Protein AF-A0A354GLF1-F1 (afdb_monomer)

Solvent-accessible surface area (backbone atoms only — not comparable to full-atom values): 8556 Å² total; per-residue (Å²): 130,78,51,57,44,80,42,56,65,91,71,49,58,68,72,18,36,34,44,32,30,50,77,57,84,59,30,48,46,31,42,33,44,56,72,49,73,41,32,30,39,36,32,33,88,91,35,94,86,40,73,33,74,30,43,63,68,58,38,53,55,49,51,55,52,51,51,52,24,33,51,41,30,53,75,68,43,70,56,49,74,44,75,42,75,37,97,82,65,89,31,24,30,43,37,39,37,31,66,87,44,45,27,39,38,18,50,64,51,90,98,52,81,83,44,74,39,71,25,82,40,67,67,59,40,50,52,53,43,63,68,47,43,53,72,64,36,47,55,92,92,47,74,38,44,30,25,66,38,67,80,70,65,81,132

Structure (mmCIF, N/CA/C/O backbone):
data_AF-A0A354GLF1-F1
#
_entry.id   AF-A0A354GLF1-F1
#
loop_
_atom_site.group_PDB
_atom_site.id
_atom_site.type_symbol
_atom_site.label_atom_id
_atom_site.label_alt_id
_atom_site.label_comp_id
_atom_site.label_asym_id
_atom_site.label_entity_id
_atom_site.label_seq_id
_atom_site.pdbx_PDB_ins_code
_atom_site.Cartn_x
_atom_site.Cartn_y
_atom_site.Cartn_z
_atom_site.occupancy
_atom_site.B_iso_or_equiv
_atom_site.auth_seq_id
_atom_site.auth_comp_id
_atom_site.auth_asym_id
_atom_site.auth_atom_id
_atom_site.pdbx_PDB_model_num
ATOM 1 N N . MET A 1 1 ? -14.669 0.703 16.058 1.00 64.75 1 MET A N 1
ATOM 2 C CA . MET A 1 1 ? -14.875 1.697 14.976 1.00 64.75 1 MET A CA 1
ATOM 3 C C . MET A 1 1 ? -13.785 1.453 13.951 1.00 64.75 1 MET A C 1
ATOM 5 O O . MET A 1 1 ? -12.684 1.157 14.388 1.00 64.75 1 MET A O 1
ATOM 9 N N . SER A 1 2 ? -14.066 1.528 12.644 1.00 85.06 2 SER A N 1
ATOM 10 C CA . SER A 1 2 ? -13.001 1.337 11.645 1.00 85.06 2 SER A CA 1
ATOM 11 C C . SER A 1 2 ? -11.956 2.448 11.775 1.00 85.06 2 SER A C 1
ATOM 13 O O . SER A 1 2 ? -12.305 3.629 11.879 1.00 85.06 2 SER A O 1
ATOM 15 N N . VAL A 1 3 ? -10.682 2.056 11.766 1.00 93.56 3 VAL A N 1
ATOM 16 C CA . VAL A 1 3 ? -9.533 2.973 11.725 1.00 93.56 3 VAL A CA 1
ATOM 17 C C . VAL A 1 3 ? -9.440 3.723 10.392 1.00 93.56 3 VAL A C 1
ATOM 19 O O . VAL A 1 3 ? -8.801 4.773 10.325 1.00 93.56 3 VAL A O 1
ATOM 22 N N . PHE A 1 4 ? -10.116 3.226 9.347 1.00 96.12 4 PHE A N 1
ATOM 23 C CA . PHE A 1 4 ? -10.181 3.862 8.039 1.00 96.12 4 PHE A CA 1
ATOM 24 C C . PHE A 1 4 ? -11.533 4.539 7.818 1.00 96.12 4 PHE A C 1
ATOM 26 O O . PHE A 1 4 ? -12.587 3.907 7.741 1.00 96.12 4 PHE A O 1
ATOM 33 N N . ARG A 1 5 ? -11.507 5.860 7.645 1.00 95.94 5 ARG A N 1
ATOM 34 C CA . ARG A 1 5 ? -12.680 6.629 7.227 1.00 95.94 5 ARG A CA 1
ATOM 35 C C . ARG A 1 5 ? -12.768 6.631 5.715 1.00 95.94 5 ARG A C 1
ATOM 37 O O . ARG A 1 5 ? -11.946 7.264 5.057 1.00 95.94 5 ARG A O 1
ATOM 44 N N . ARG A 1 6 ? -13.783 5.970 5.164 1.00 95.38 6 ARG A N 1
ATOM 45 C CA . ARG A 1 6 ? -14.049 6.045 3.724 1.00 95.38 6 ARG A CA 1
ATOM 46 C C . ARG A 1 6 ? -14.496 7.452 3.338 1.00 95.38 6 ARG A C 1
ATOM 48 O O . ARG A 1 6 ? 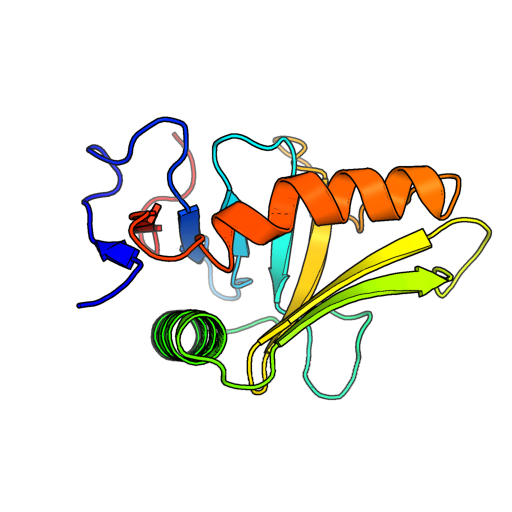-15.387 8.011 3.974 1.00 95.38 6 ARG A O 1
ATOM 55 N N . VAL A 1 7 ? -13.874 7.996 2.301 1.00 95.25 7 VAL A N 1
ATOM 56 C CA . VAL A 1 7 ? -14.184 9.304 1.715 1.00 95.25 7 VAL A CA 1
ATOM 57 C C . VAL A 1 7 ? -14.179 9.205 0.191 1.00 95.25 7 VAL A C 1
ATOM 59 O O . VAL A 1 7 ? -13.530 8.328 -0.386 1.00 95.25 7 VAL A O 1
ATOM 62 N N . GLU A 1 8 ? -14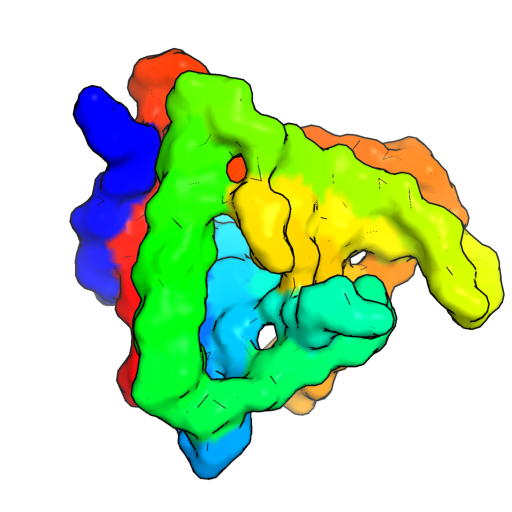.884 10.115 -0.476 1.00 91.44 8 GLU A N 1
ATOM 63 C CA . GLU A 1 8 ? -14.818 10.231 -1.931 1.00 91.44 8 GLU A CA 1
ATOM 64 C C . GLU A 1 8 ? -13.441 10.738 -2.375 1.00 91.44 8 GLU A C 1
ATOM 66 O O . GLU A 1 8 ? -12.817 11.571 -1.716 1.00 91.44 8 GLU A O 1
ATOM 71 N N . GLY A 1 9 ? -12.955 10.295 -3.539 1.00 86.38 9 GLY A N 1
ATOM 72 C CA . GLY A 1 9 ? -11.595 10.632 -3.991 1.00 86.38 9 GLY A CA 1
ATOM 73 C C . GLY A 1 9 ? -11.324 12.138 -4.142 1.00 86.38 9 GLY A C 1
ATOM 74 O O . GLY A 1 9 ? -10.181 12.574 -3.980 1.00 86.38 9 GLY A O 1
ATOM 75 N N . ARG A 1 10 ? -12.370 12.930 -4.418 1.00 88.12 10 ARG A N 1
ATOM 76 C CA . ARG A 1 10 ? -12.324 14.403 -4.508 1.00 88.12 10 ARG A CA 1
ATOM 77 C C . ARG A 1 10 ? -12.317 15.105 -3.141 1.00 88.12 10 ARG A C 1
ATOM 79 O O . ARG A 1 10 ? -11.941 16.265 -3.069 1.00 88.12 10 ARG A O 1
ATOM 86 N N . GLU A 1 11 ? -12.756 14.407 -2.098 1.00 92.56 11 GLU A N 1
ATOM 87 C CA . GLU A 1 11 ? -12.852 14.891 -0.712 1.00 92.56 11 GLU A CA 1
ATOM 88 C C . GLU A 1 11 ? -11.684 14.390 0.145 1.00 92.56 11 GLU A C 1
ATOM 90 O O . GLU A 1 11 ? -11.446 14.911 1.229 1.00 92.56 11 GLU A O 1
ATOM 95 N N . ALA A 1 12 ? -10.939 13.397 -0.350 1.00 94.00 12 ALA A N 1
ATOM 96 C CA . ALA A 1 12 ? -9.739 12.883 0.286 1.00 94.00 12 ALA A CA 1
ATOM 97 C C . ALA A 1 12 ? -8.700 13.994 0.505 1.00 94.00 12 ALA A C 1
ATOM 99 O O . ALA A 1 12 ? -8.278 14.670 -0.439 1.00 94.00 12 ALA A O 1
ATOM 100 N N . GLY A 1 13 ? -8.253 14.136 1.748 1.00 95.06 13 GLY A N 1
ATOM 101 C CA . GLY A 1 13 ? -7.232 15.079 2.163 1.00 95.06 13 GLY A CA 1
ATOM 102 C C . GLY A 1 13 ? -5.823 14.704 1.685 1.00 95.06 13 GLY A C 1
ATOM 103 O O . GLY A 1 13 ? -5.606 13.672 1.035 1.00 95.06 13 GLY A O 1
ATOM 104 N N . PRO A 1 14 ? -4.821 15.539 2.007 1.00 95.19 14 PRO A N 1
ATOM 105 C CA . PRO A 1 14 ? -3.436 15.346 1.570 1.00 95.19 14 PRO A CA 1
ATOM 106 C C . PRO A 1 14 ? -2.745 14.138 2.223 1.00 95.19 14 PRO A C 1
ATOM 108 O O . PRO A 1 14 ? -1.765 13.639 1.681 1.00 95.19 14 PRO A O 1
ATOM 111 N N . ALA A 1 15 ? -3.262 13.641 3.349 1.00 95.62 15 ALA A N 1
ATOM 112 C CA . ALA A 1 15 ? -2.743 12.461 4.042 1.00 95.62 15 ALA A CA 1
ATOM 113 C C . ALA A 1 15 ? -3.502 11.166 3.700 1.00 95.62 15 ALA A C 1
ATOM 115 O O . ALA A 1 15 ? -3.178 10.115 4.242 1.00 95.62 15 ALA A O 1
ATOM 116 N N . ALA A 1 16 ? -4.523 11.215 2.836 1.00 97.19 16 ALA A N 1
ATOM 117 C CA . ALA A 1 16 ? -5.376 10.059 2.573 1.00 97.19 16 ALA A CA 1
ATOM 118 C C . ALA A 1 16 ? -4.628 8.888 1.910 1.00 97.19 16 ALA A C 1
ATOM 120 O O . ALA A 1 16 ? -3.714 9.080 1.100 1.00 97.19 16 ALA A O 1
ATOM 121 N N . LEU A 1 17 ? -5.091 7.673 2.200 1.00 97.81 17 LEU A N 1
ATOM 122 C CA . LEU A 1 17 ? -4.657 6.433 1.576 1.00 97.81 17 LEU A CA 1
ATOM 123 C C . LEU A 1 17 ? -5.597 6.096 0.413 1.00 97.81 17 LEU A C 1
ATOM 125 O O . LEU A 1 17 ? -6.786 5.841 0.591 1.00 97.81 17 LEU A O 1
ATOM 129 N N . GLY A 1 18 ? -5.072 6.119 -0.806 1.00 96.94 18 GLY A N 1
ATOM 130 C CA . GLY A 1 18 ? -5.808 5.704 -1.994 1.00 96.94 18 GLY A CA 1
ATOM 131 C C . GLY A 1 18 ? -5.660 4.215 -2.256 1.00 96.94 18 GLY A C 1
ATOM 132 O O . GLY A 1 18 ? -4.545 3.712 -2.242 1.00 96.94 18 GLY A O 1
ATOM 133 N N . VAL A 1 19 ? -6.757 3.536 -2.576 1.00 96.75 19 VAL A N 1
ATOM 134 C CA . VAL A 1 19 ? -6.757 2.183 -3.143 1.00 96.75 19 VAL A CA 1
ATOM 135 C C . VAL A 1 19 ? -7.118 2.306 -4.617 1.00 96.75 19 VAL A C 1
ATOM 137 O O . VAL A 1 19 ? -8.245 2.664 -4.970 1.00 96.75 19 VAL A O 1
ATOM 140 N N . LEU A 1 20 ? -6.133 2.112 -5.488 1.00 94.31 20 LEU A N 1
ATOM 141 C CA . LEU A 1 20 ? -6.223 2.467 -6.899 1.00 94.31 20 LEU A CA 1
ATOM 142 C C . LEU A 1 20 ? -6.139 1.220 -7.773 1.00 94.31 20 LEU A C 1
ATOM 144 O O . LEU A 1 20 ? -5.272 0.372 -7.576 1.00 94.31 20 LEU A O 1
ATOM 148 N N . ALA A 1 21 ? -6.995 1.172 -8.787 1.00 91.00 21 ALA A N 1
ATOM 149 C CA . ALA A 1 21 ? -6.897 0.224 -9.888 1.00 91.00 21 ALA A CA 1
ATOM 150 C C . ALA A 1 21 ? -6.966 1.029 -11.195 1.00 91.00 21 ALA A C 1
ATOM 152 O O . ALA A 1 21 ? -8.058 1.471 -11.576 1.00 91.00 21 ALA A O 1
ATOM 153 N N . PRO A 1 22 ? -5.820 1.307 -11.849 1.00 85.88 22 PRO A N 1
ATOM 154 C CA . PRO A 1 22 ? -5.791 2.002 -13.129 1.00 85.88 22 PRO A CA 1
ATOM 155 C C . PRO A 1 22 ? -6.716 1.342 -14.164 1.00 85.88 22 PRO A C 1
ATOM 157 O O . PRO A 1 22 ? -6.819 0.112 -14.189 1.00 85.88 22 PRO A O 1
ATOM 160 N N . PRO A 1 23 ? -7.384 2.119 -15.033 1.00 82.56 23 PRO A N 1
ATOM 161 C CA . PRO A 1 23 ? -8.210 1.559 -16.090 1.00 82.56 23 PRO A CA 1
ATOM 162 C C . PRO A 1 23 ? -7.333 0.837 -17.120 1.00 82.56 23 PRO A C 1
ATOM 164 O O . PRO A 1 23 ? -6.263 1.311 -17.491 1.00 82.56 23 PRO A O 1
ATOM 167 N N . GLY A 1 24 ? -7.809 -0.302 -17.610 1.00 82.31 24 GLY A N 1
ATOM 168 C CA . GLY A 1 24 ? -7.103 -1.113 -18.596 1.00 82.31 24 GLY A CA 1
ATOM 169 C C . GLY A 1 24 ? -7.678 -2.524 -18.663 1.00 82.31 24 GLY A C 1
ATOM 170 O O . GLY A 1 24 ? -8.487 -2.911 -17.822 1.00 82.31 24 GLY A O 1
ATOM 171 N N . ARG A 1 25 ? -7.264 -3.302 -19.672 1.00 81.88 25 ARG A N 1
ATOM 172 C CA . ARG A 1 25 ? -7.618 -4.732 -19.772 1.00 81.88 25 ARG A CA 1
ATOM 173 C C . ARG A 1 25 ? -6.937 -5.561 -18.677 1.00 81.88 25 ARG A C 1
ATOM 175 O O . ARG A 1 25 ? -7.494 -6.553 -18.222 1.00 81.88 25 ARG A O 1
ATOM 182 N N . ARG A 1 26 ? -5.726 -5.154 -18.299 1.00 89.38 26 ARG A N 1
ATOM 183 C CA . ARG A 1 26 ? -4.943 -5.666 -17.175 1.00 89.38 26 ARG A CA 1
ATOM 184 C C . ARG A 1 26 ? -4.499 -4.474 -16.344 1.00 89.38 26 ARG A C 1
ATOM 186 O O . ARG A 1 26 ? -4.224 -3.412 -16.905 1.00 89.38 26 ARG A O 1
ATOM 193 N N . THR A 1 27 ? -4.467 -4.642 -15.033 1.00 91.44 27 THR A N 1
ATOM 194 C CA . THR A 1 27 ? -4.112 -3.580 -14.098 1.00 91.44 27 THR A CA 1
ATOM 195 C C . THR A 1 27 ? -3.398 -4.134 -12.872 1.00 91.44 27 THR A C 1
ATOM 197 O O . THR A 1 27 ? -3.425 -5.337 -12.615 1.00 91.44 27 THR A O 1
ATOM 200 N N . TYR A 1 28 ? -2.770 -3.239 -12.117 1.00 93.31 28 TYR A N 1
ATOM 201 C CA . TYR A 1 28 ? -2.177 -3.531 -10.818 1.00 93.31 28 TYR A CA 1
ATOM 202 C C . TYR A 1 28 ? -3.017 -2.877 -9.729 1.00 93.31 28 TYR A C 1
ATOM 204 O O . TYR A 1 28 ? -3.516 -1.764 -9.908 1.00 93.31 28 TYR A O 1
ATOM 212 N N . LEU A 1 29 ? -3.135 -3.537 -8.580 1.00 95.62 29 LEU A N 1
ATOM 213 C CA . LEU A 1 29 ? -3.693 -2.897 -7.396 1.00 95.62 29 LEU A CA 1
ATOM 214 C C . LEU A 1 29 ? -2.593 -2.111 -6.685 1.00 95.62 29 LEU A C 1
ATOM 216 O O . LEU A 1 29 ? -1.524 -2.652 -6.387 1.00 95.62 29 LEU A O 1
ATOM 220 N N . ILE A 1 30 ? -2.872 -0.837 -6.427 1.00 96.44 30 ILE A N 1
ATOM 221 C CA . ILE A 1 30 ? -1.914 0.117 -5.880 1.00 96.44 30 ILE A CA 1
ATOM 222 C C . ILE A 1 30 ? -2.488 0.723 -4.601 1.00 96.44 30 ILE A C 1
ATOM 224 O O . ILE A 1 30 ? -3.606 1.242 -4.617 1.00 96.44 30 ILE A O 1
ATOM 228 N N . LEU A 1 31 ? -1.715 0.734 -3.514 1.00 97.44 31 LEU A N 1
ATOM 229 C CA . LEU A 1 31 ? -1.980 1.624 -2.385 1.00 97.44 31 LEU A CA 1
ATOM 230 C C . LEU A 1 31 ? -1.143 2.891 -2.531 1.00 97.44 31 LEU A C 1
ATOM 232 O O . LEU A 1 31 ? 0.075 2.833 -2.681 1.00 97.44 31 LEU A O 1
ATOM 236 N N . ARG A 1 32 ? -1.799 4.045 -2.469 1.00 96.81 32 ARG A N 1
ATOM 237 C CA . ARG A 1 32 ? -1.174 5.360 -2.593 1.00 96.81 32 ARG A CA 1
ATOM 238 C C . ARG A 1 32 ? -1.339 6.155 -1.306 1.00 96.81 32 ARG A C 1
ATOM 240 O O . ARG A 1 32 ? -2.377 6.798 -1.130 1.00 96.81 32 ARG A O 1
ATOM 247 N N . PRO A 1 33 ? -0.322 6.194 -0.441 1.00 97.19 33 PRO A N 1
ATOM 248 C CA . PRO A 1 33 ? -0.204 7.250 0.551 1.00 97.19 33 PRO A CA 1
ATOM 249 C C . PRO A 1 33 ? -0.028 8.599 -0.166 1.00 97.19 33 PRO A C 1
ATOM 251 O O . PRO A 1 33 ? 0.945 8.805 -0.897 1.00 97.19 33 PRO A O 1
ATOM 254 N N . ARG A 1 34 ? -0.972 9.537 -0.017 1.00 96.06 34 ARG A N 1
ATOM 255 C CA . ARG A 1 34 ? -0.864 10.849 -0.689 1.00 96.06 34 ARG A CA 1
ATOM 256 C C . ARG A 1 34 ? 0.264 11.720 -0.130 1.00 96.06 34 ARG A C 1
ATOM 258 O O . ARG A 1 34 ? 0.862 12.476 -0.892 1.00 96.06 34 ARG A O 1
ATOM 265 N N . SER A 1 35 ? 0.580 11.563 1.152 1.00 96.25 35 SER A N 1
ATOM 266 C CA . SER A 1 35 ? 1.629 12.310 1.852 1.00 96.25 35 SER A CA 1
ATOM 267 C C . SER A 1 35 ? 3.050 11.860 1.511 1.00 96.25 35 SER A C 1
ATOM 269 O O . SER A 1 35 ? 3.992 12.581 1.822 1.00 96.25 35 SER A O 1
ATOM 271 N N . LEU A 1 36 ? 3.222 10.699 0.867 1.00 96.56 36 LEU A N 1
ATOM 272 C CA . LEU A 1 36 ? 4.534 10.131 0.554 1.00 96.56 36 LEU A CA 1
ATOM 273 C C . LEU A 1 36 ? 4.791 10.117 -0.960 1.00 96.56 36 LEU A C 1
ATOM 275 O O . LEU A 1 36 ? 3.843 10.043 -1.751 1.00 96.56 36 LEU A O 1
ATOM 279 N N . PRO A 1 37 ? 6.064 10.154 -1.396 1.00 95.56 37 PRO A N 1
ATOM 280 C CA . PRO A 1 37 ? 6.451 10.057 -2.806 1.00 95.56 37 PRO A CA 1
ATOM 281 C C . PRO A 1 37 ? 6.462 8.608 -3.327 1.00 95.56 37 PRO A C 1
ATOM 283 O O . PRO A 1 37 ? 7.020 8.333 -4.392 1.00 95.56 37 PRO A O 1
ATOM 286 N N . TRP A 1 38 ? 5.864 7.681 -2.585 1.00 96.94 38 TRP A N 1
ATOM 287 C CA . TRP A 1 38 ? 5.850 6.259 -2.889 1.00 96.94 38 TRP A CA 1
ATOM 288 C C . TRP A 1 38 ? 4.427 5.759 -3.091 1.00 96.94 38 TRP A C 1
ATOM 290 O O . TRP A 1 38 ? 3.467 6.323 -2.567 1.00 96.94 38 TRP A O 1
ATOM 300 N N . ASP A 1 39 ? 4.324 4.673 -3.839 1.00 97.31 39 ASP A N 1
ATOM 301 C CA . ASP A 1 39 ? 3.135 3.841 -3.916 1.00 97.31 39 ASP A CA 1
ATOM 302 C C . ASP A 1 39 ? 3.527 2.405 -3.518 1.00 97.31 39 ASP A C 1
ATOM 304 O O . ASP A 1 39 ? 4.693 2.022 -3.594 1.00 97.31 39 ASP A O 1
ATOM 308 N N . LEU A 1 40 ? 2.559 1.596 -3.101 1.00 98.00 40 LEU A N 1
ATOM 309 C CA . LEU A 1 40 ? 2.735 0.167 -2.856 1.00 98.00 40 LEU A CA 1
ATOM 310 C C . LEU A 1 40 ? 2.006 -0.609 -3.941 1.00 98.00 40 LEU A C 1
ATOM 312 O O . LEU A 1 40 ? 0.816 -0.382 -4.156 1.00 98.00 40 LEU A O 1
ATOM 316 N N . VAL A 1 41 ? 2.695 -1.537 -4.593 1.00 97.25 41 VAL A N 1
ATOM 317 C CA . VAL A 1 41 ? 2.120 -2.350 -5.670 1.00 97.25 41 VAL A CA 1
ATOM 318 C C . VAL A 1 41 ? 1.972 -3.787 -5.196 1.00 97.25 41 VAL A C 1
ATOM 320 O O . VAL A 1 41 ? 2.898 -4.354 -4.613 1.00 97.25 41 VAL A O 1
ATOM 323 N N . LEU A 1 42 ? 0.797 -4.374 -5.427 1.00 97.44 42 LEU A N 1
ATOM 324 C CA . LEU A 1 42 ? 0.509 -5.744 -5.014 1.00 97.44 42 LEU A CA 1
ATOM 325 C C . LEU A 1 42 ? 1.381 -6.759 -5.771 1.00 97.44 42 LEU A C 1
ATOM 327 O O . LEU A 1 42 ? 1.475 -6.727 -7.000 1.00 97.44 42 LEU A O 1
ATOM 331 N N . LEU A 1 43 ? 1.969 -7.695 -5.030 1.00 96.56 43 LEU A N 1
ATOM 332 C CA . LEU A 1 43 ? 2.791 -8.785 -5.551 1.00 96.56 43 LEU A CA 1
ATOM 333 C C . LEU A 1 43 ? 1.977 -10.065 -5.759 1.00 96.56 43 LEU A C 1
ATOM 335 O O . LEU A 1 43 ? 0.897 -10.257 -5.191 1.00 96.56 43 LEU A O 1
ATOM 339 N N . ARG A 1 44 ? 2.513 -10.982 -6.567 1.00 94.50 44 ARG A N 1
ATOM 340 C CA . ARG A 1 44 ? 1.972 -12.337 -6.689 1.00 94.50 44 ARG A CA 1
ATOM 341 C C . ARG A 1 44 ? 2.234 -13.110 -5.387 1.00 94.50 44 ARG A C 1
ATOM 343 O O . ARG A 1 44 ? 3.361 -13.096 -4.905 1.00 94.50 44 ARG A O 1
ATOM 350 N N . PRO A 1 45 ? 1.262 -13.872 -4.850 1.00 87.56 45 PRO A N 1
ATOM 351 C CA . PRO A 1 45 ? 1.470 -14.640 -3.615 1.00 87.56 45 PRO A CA 1
ATOM 352 C C . PRO A 1 45 ? 2.660 -15.611 -3.661 1.00 87.56 45 PRO A C 1
ATOM 354 O O . PRO A 1 45 ? 3.317 -15.828 -2.651 1.00 87.56 45 PRO A O 1
ATOM 357 N N . ALA A 1 46 ? 2.944 -16.180 -4.836 1.00 86.06 46 ALA A N 1
ATOM 358 C CA . ALA A 1 46 ? 4.035 -17.133 -5.039 1.00 86.06 46 ALA A CA 1
ATOM 359 C C . ALA A 1 46 ? 5.393 -16.479 -5.365 1.00 86.06 46 ALA A C 1
ATOM 361 O O . ALA A 1 46 ? 6.390 -17.189 -5.446 1.00 86.06 46 ALA A O 1
ATOM 362 N N . ASP A 1 47 ? 5.440 -15.161 -5.596 1.00 86.25 47 ASP A N 1
ATOM 363 C CA . ASP A 1 47 ? 6.661 -14.464 -6.006 1.00 86.25 47 ASP A CA 1
ATOM 364 C C . ASP A 1 47 ? 6.689 -13.035 -5.454 1.00 86.25 47 ASP A C 1
ATOM 366 O O . ASP A 1 47 ? 5.987 -12.139 -5.931 1.00 86.25 47 ASP A O 1
ATOM 370 N N . ALA A 1 48 ? 7.555 -12.822 -4.462 1.00 82.44 48 ALA A N 1
ATOM 371 C CA . ALA A 1 48 ? 7.710 -11.544 -3.780 1.00 82.44 48 ALA A CA 1
ATOM 372 C C . ALA A 1 48 ? 8.358 -10.444 -4.647 1.00 82.44 48 ALA A C 1
ATOM 374 O O . ALA A 1 48 ? 8.520 -9.324 -4.178 1.00 82.44 48 ALA A O 1
ATOM 375 N N . SER A 1 49 ? 8.729 -10.723 -5.896 1.00 84.50 49 SER A N 1
ATOM 376 C CA . SER A 1 49 ? 9.365 -9.758 -6.803 1.00 84.50 49 SER A CA 1
ATOM 377 C C . SER A 1 49 ? 8.531 -9.412 -8.039 1.00 84.50 49 SER A C 1
ATOM 379 O O . SER A 1 49 ? 8.905 -8.518 -8.798 1.00 84.50 49 SER A O 1
ATOM 381 N N . VAL A 1 50 ? 7.394 -10.085 -8.244 1.00 91.19 50 VAL A N 1
ATOM 382 C CA . VAL A 1 50 ? 6.562 -9.923 -9.443 1.00 91.19 50 VAL A CA 1
ATOM 383 C C . VAL A 1 50 ? 5.226 -9.287 -9.086 1.00 91.19 50 VAL A C 1
ATOM 385 O O . VAL A 1 50 ? 4.474 -9.811 -8.264 1.00 91.19 50 VAL A O 1
ATOM 388 N N . PHE A 1 51 ? 4.897 -8.178 -9.751 1.00 94.81 51 PHE A N 1
ATOM 389 C CA . PHE A 1 51 ? 3.601 -7.521 -9.593 1.00 94.81 51 PHE A CA 1
ATOM 390 C C . PHE A 1 51 ? 2.459 -8.411 -10.081 1.00 94.81 51 PHE A C 1
ATOM 392 O O . PHE A 1 51 ? 2.552 -9.093 -11.105 1.00 94.81 51 PHE A O 1
ATOM 399 N N . ARG A 1 52 ? 1.356 -8.409 -9.333 1.00 95.44 52 ARG A N 1
ATOM 400 C CA . ARG A 1 52 ? 0.158 -9.164 -9.688 1.00 95.44 52 ARG A CA 1
ATOM 401 C C . ARG A 1 52 ? -0.680 -8.364 -10.679 1.00 95.44 52 ARG A C 1
ATOM 403 O O . ARG A 1 52 ? -1.366 -7.422 -10.291 1.00 95.44 52 ARG A O 1
ATOM 410 N N . GLU A 1 53 ? -0.645 -8.770 -11.943 1.00 94.88 53 GLU A N 1
ATOM 411 C CA . GLU A 1 53 ? -1.615 -8.317 -12.939 1.00 94.88 53 GLU A CA 1
ATOM 412 C C . GLU A 1 53 ? -2.978 -8.959 -12.693 1.00 94.88 53 GLU A C 1
ATOM 414 O O . GLU A 1 53 ? -3.077 -10.166 -12.467 1.00 94.88 53 GLU A O 1
ATOM 419 N N . MET A 1 54 ? -4.026 -8.152 -12.786 1.00 94.62 54 MET A 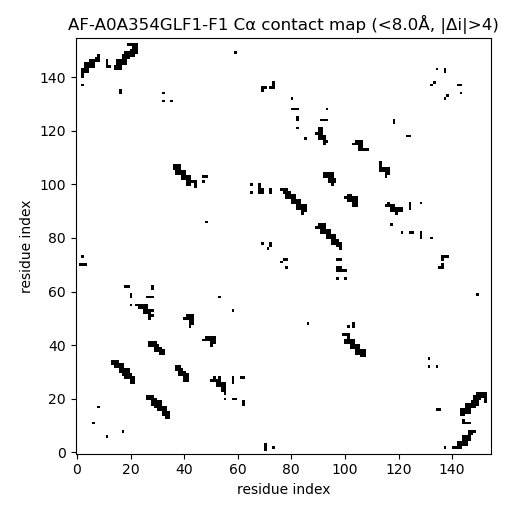N 1
ATOM 420 C CA . MET A 1 54 ? -5.411 -8.559 -12.571 1.00 94.62 54 MET A CA 1
ATOM 421 C C . MET A 1 54 ? -6.297 -7.974 -13.662 1.00 94.62 54 MET A C 1
ATOM 423 O O . MET A 1 54 ? -5.941 -6.972 -14.293 1.00 94.62 54 MET A O 1
ATOM 427 N N . ASP A 1 55 ? -7.450 -8.590 -13.899 1.00 92.81 55 ASP A N 1
ATOM 428 C CA . ASP A 1 55 ? -8.525 -7.878 -14.587 1.00 92.81 55 ASP A CA 1
ATOM 429 C C . ASP A 1 55 ? -9.227 -6.893 -13.636 1.00 92.81 55 ASP A C 1
ATOM 431 O O . ASP A 1 55 ? -8.863 -6.728 -12.469 1.00 92.81 55 ASP A O 1
ATOM 435 N N . ARG A 1 56 ? -10.210 -6.165 -14.166 1.00 87.25 56 ARG A N 1
ATOM 436 C CA . ARG A 1 56 ? -10.896 -5.109 -13.425 1.00 87.25 56 ARG A CA 1
ATOM 437 C C . ARG A 1 56 ? -11.727 -5.638 -12.256 1.00 87.25 56 ARG A C 1
ATOM 439 O O . ARG A 1 56 ? -11.724 -5.006 -11.201 1.00 87.25 56 ARG A O 1
ATOM 446 N N . ASP A 1 57 ? -12.448 -6.735 -12.449 1.00 89.00 57 ASP A N 1
ATOM 447 C CA . ASP A 1 57 ? -13.357 -7.265 -11.432 1.00 89.00 57 ASP A CA 1
ATOM 448 C C . ASP A 1 57 ? -12.545 -7.926 -10.314 1.00 89.00 57 ASP A C 1
ATOM 450 O O . ASP A 1 57 ? -12.799 -7.684 -9.131 1.00 89.00 57 ASP A O 1
ATOM 454 N N . GLU A 1 58 ? -11.478 -8.643 -10.685 1.00 93.44 58 GLU A N 1
ATOM 455 C CA . GLU A 1 58 ? -10.486 -9.176 -9.754 1.00 93.44 58 GLU A CA 1
ATOM 456 C C . GLU A 1 58 ? -9.826 -8.054 -8.940 1.00 93.44 58 GLU A C 1
ATOM 458 O O . GLU A 1 58 ? -9.712 -8.167 -7.717 1.00 93.44 58 GLU A O 1
ATOM 463 N N . ALA A 1 59 ? -9.437 -6.943 -9.576 1.00 93.06 59 ALA A N 1
ATOM 464 C CA . ALA A 1 59 ? -8.829 -5.813 -8.879 1.00 93.06 59 ALA A CA 1
ATOM 465 C C . ALA A 1 59 ? -9.790 -5.152 -7.877 1.00 93.06 59 ALA A C 1
ATOM 467 O O . ALA A 1 59 ? -9.353 -4.769 -6.793 1.00 93.06 59 ALA A O 1
ATOM 468 N N . ILE A 1 60 ? -11.084 -5.032 -8.201 1.00 90.19 60 ILE A N 1
ATOM 469 C CA . ILE A 1 60 ? -12.096 -4.473 -7.288 1.00 90.19 60 ILE A CA 1
ATOM 470 C C . ILE A 1 60 ? -12.298 -5.389 -6.076 1.00 90.19 60 ILE A C 1
ATOM 472 O O . ILE A 1 60 ? -12.222 -4.911 -4.945 1.00 90.19 60 ILE A O 1
ATOM 476 N N . ALA A 1 61 ? -12.494 -6.692 -6.291 1.00 93.12 61 ALA A N 1
ATOM 477 C CA . ALA A 1 61 ? -12.656 -7.648 -5.195 1.00 93.12 61 ALA A CA 1
ATOM 478 C C . ALA A 1 61 ? -11.409 -7.685 -4.291 1.00 93.12 61 ALA A C 1
ATOM 480 O O . ALA A 1 61 ? -11.508 -7.568 -3.067 1.00 93.12 61 ALA A O 1
ATOM 481 N N . THR A 1 62 ? -10.223 -7.735 -4.904 1.00 95.81 62 THR A N 1
ATOM 482 C CA . THR A 1 62 ? -8.937 -7.734 -4.193 1.00 95.81 62 THR A CA 1
ATOM 483 C C . THR A 1 62 ? -8.721 -6.435 -3.410 1.00 95.81 62 THR A C 1
ATOM 485 O O . THR A 1 62 ? -8.179 -6.465 -2.308 1.00 95.81 62 THR A O 1
ATOM 488 N N . ALA A 1 63 ? -9.167 -5.288 -3.934 1.00 95.31 63 ALA A N 1
ATOM 489 C CA . ALA A 1 63 ? -9.085 -4.002 -3.245 1.00 95.31 63 ALA A CA 1
ATOM 490 C C . ALA A 1 63 ? -9.863 -4.004 -1.923 1.00 95.31 63 ALA A C 1
ATOM 492 O O . ALA A 1 63 ? -9.365 -3.516 -0.909 1.00 95.31 63 ALA A O 1
ATOM 493 N N . GLU A 1 64 ? -11.072 -4.564 -1.916 1.00 94.69 64 GLU A N 1
ATOM 494 C CA . GLU A 1 64 ? -11.875 -4.661 -0.698 1.00 94.69 64 GLU A CA 1
ATOM 495 C C . GLU A 1 64 ? -11.270 -5.629 0.322 1.00 94.69 64 GLU A C 1
ATOM 497 O O . GLU A 1 64 ? -11.250 -5.333 1.517 1.00 94.69 64 GLU A O 1
ATOM 502 N N . GLU A 1 65 ? -10.762 -6.776 -0.135 1.00 96.81 65 GLU A N 1
ATOM 503 C CA . GLU A 1 65 ? -10.083 -7.747 0.727 1.00 96.81 65 GLU A CA 1
ATOM 504 C C . GLU A 1 65 ? -8.809 -7.175 1.348 1.00 96.81 65 GLU A C 1
ATOM 506 O O . GLU A 1 65 ? -8.567 -7.369 2.539 1.00 96.81 65 GLU A O 1
ATOM 511 N N . LEU A 1 66 ? -8.030 -6.422 0.571 1.00 96.94 66 LEU A N 1
ATOM 512 C CA . LEU A 1 66 ? -6.832 -5.750 1.058 1.00 96.94 66 LEU A CA 1
ATOM 513 C C . LEU A 1 66 ? -7.169 -4.734 2.152 1.00 96.94 66 LEU A C 1
ATOM 515 O O . LEU A 1 66 ? -6.499 -4.705 3.181 1.00 96.94 66 LEU A O 1
ATOM 519 N N . VAL A 1 67 ? -8.228 -3.938 1.983 1.00 96.31 67 VAL A N 1
ATOM 520 C CA . VAL A 1 67 ? -8.666 -2.997 3.029 1.00 96.31 67 VAL A CA 1
ATOM 521 C C . VAL A 1 67 ? -9.096 -3.734 4.293 1.00 96.31 67 VAL A C 1
ATOM 523 O O . VAL A 1 67 ? -8.686 -3.335 5.380 1.00 96.31 67 VAL A O 1
ATOM 526 N N . ARG A 1 68 ? -9.835 -4.845 4.170 1.00 96.81 68 ARG A N 1
ATOM 527 C CA . ARG A 1 68 ? -10.187 -5.687 5.326 1.00 96.81 68 ARG A CA 1
ATOM 528 C C . ARG A 1 68 ? -8.946 -6.237 6.034 1.00 96.81 68 ARG A C 1
ATOM 530 O O . ARG A 1 68 ? -8.919 -6.295 7.259 1.00 96.81 68 ARG A O 1
ATOM 537 N N . ALA A 1 69 ? -7.910 -6.618 5.288 1.00 97.44 69 ALA A N 1
ATOM 538 C CA . ALA A 1 69 ? -6.653 -7.090 5.865 1.00 97.44 69 ALA A CA 1
ATOM 539 C C . ALA A 1 69 ? -5.886 -5.977 6.603 1.00 97.44 69 ALA A C 1
ATOM 541 O O . ALA A 1 69 ? -5.308 -6.236 7.657 1.00 97.44 69 ALA A O 1
ATOM 542 N N . LEU A 1 70 ? -5.907 -4.742 6.089 1.00 97.50 70 LEU A N 1
ATOM 543 C CA . LEU A 1 70 ? -5.334 -3.579 6.776 1.00 97.50 70 LEU A CA 1
ATOM 544 C C . LEU A 1 70 ? -6.109 -3.239 8.057 1.00 97.50 70 LEU A C 1
ATOM 546 O O . LEU A 1 70 ? -5.495 -3.014 9.095 1.00 97.50 70 LEU A O 1
ATOM 550 N N . GLU A 1 71 ? -7.446 -3.255 8.011 1.00 96.50 71 GLU A N 1
ATOM 551 C CA . GLU A 1 71 ? -8.297 -3.074 9.197 1.00 96.50 71 GLU A CA 1
ATOM 552 C C . GLU A 1 71 ? -7.986 -4.130 10.262 1.00 96.50 71 GLU A C 1
ATOM 554 O O . GLU A 1 71 ? -7.717 -3.790 11.413 1.00 96.50 71 GLU A O 1
ATOM 559 N N . ALA A 1 72 ? -7.923 -5.404 9.864 1.00 96.44 72 ALA A N 1
ATOM 560 C CA . ALA A 1 72 ? -7.574 -6.491 10.769 1.00 96.44 72 ALA A CA 1
ATOM 561 C C . ALA A 1 72 ? -6.176 -6.305 11.380 1.00 96.44 72 ALA A C 1
ATOM 563 O O . ALA A 1 72 ? -5.993 -6.548 12.571 1.00 96.44 72 ALA A O 1
ATOM 564 N N . TRP A 1 73 ? -5.187 -5.855 10.599 1.00 96.38 73 TRP A N 1
ATOM 565 C CA . TRP A 1 73 ? -3.840 -5.570 11.106 1.00 96.38 73 TRP A CA 1
ATOM 566 C C . TRP A 1 73 ? -3.833 -4.433 12.141 1.00 96.38 73 TRP A C 1
ATOM 568 O O . TRP A 1 73 ? -3.161 -4.519 13.178 1.00 96.38 73 TRP A O 1
ATOM 578 N N . SER A 1 74 ? -4.619 -3.384 11.914 1.00 94.81 74 SER A N 1
ATOM 579 C CA . SER A 1 74 ? -4.837 -2.331 12.909 1.00 94.81 74 SER A CA 1
ATOM 580 C C . SER A 1 74 ? -5.494 -2.844 14.188 1.00 94.81 74 SER A C 1
ATOM 582 O O . SER A 1 74 ? -5.089 -2.422 15.271 1.00 94.81 74 SER A O 1
ATOM 584 N N . ASP A 1 75 ? -6.395 -3.818 14.079 1.00 94.06 75 ASP A N 1
ATOM 585 C CA . ASP A 1 75 ? -7.048 -4.481 15.215 1.00 94.06 75 ASP A CA 1
ATOM 586 C C . ASP A 1 75 ? -6.186 -5.586 15.868 1.00 94.06 75 ASP A C 1
ATOM 588 O O . ASP A 1 75 ? -6.622 -6.258 16.803 1.00 94.06 75 ASP A O 1
ATOM 592 N N . GLY A 1 76 ? -4.935 -5.757 15.424 1.00 93.12 76 GLY A N 1
ATOM 593 C CA . GLY A 1 76 ? -3.950 -6.649 16.045 1.00 93.12 76 GLY A CA 1
ATOM 594 C C . GLY A 1 76 ? -3.707 -7.972 15.317 1.00 93.12 76 GLY A C 1
ATOM 595 O O . GLY A 1 76 ? -2.905 -8.775 15.793 1.00 93.12 76 GLY A O 1
ATOM 596 N N . ALA A 1 77 ? -4.336 -8.207 14.162 1.00 95.50 77 ALA A N 1
ATOM 597 C CA . ALA A 1 77 ? -3.976 -9.331 13.303 1.00 95.50 77 ALA A CA 1
ATOM 598 C C . ALA A 1 77 ? -2.530 -9.190 12.778 1.00 95.50 77 ALA A C 1
ATOM 600 O O . ALA A 1 77 ? -1.987 -8.082 12.733 1.00 95.50 77 ALA A O 1
ATOM 601 N N . PRO A 1 78 ? -1.882 -10.287 12.349 1.00 94.25 78 PRO A N 1
ATOM 602 C CA . PRO A 1 78 ? -0.530 -10.221 11.815 1.00 94.25 78 PRO A CA 1
ATOM 603 C C . PRO A 1 78 ? -0.419 -9.317 10.580 1.00 94.25 78 PRO A C 1
ATOM 605 O O . PRO A 1 78 ? -1.116 -9.489 9.578 1.00 94.25 78 PRO A O 1
ATOM 608 N N . GLY A 1 79 ? 0.538 -8.402 10.642 1.00 95.69 79 GLY A N 1
ATOM 609 C CA . GLY A 1 79 ? 0.983 -7.573 9.534 1.00 95.69 79 GLY A CA 1
ATOM 610 C C . GLY A 1 79 ? 2.281 -6.873 9.917 1.00 95.69 79 GLY A C 1
ATOM 611 O O . GLY A 1 79 ? 2.595 -6.735 11.104 1.00 95.69 79 GLY A O 1
ATOM 612 N N . ARG A 1 80 ? 3.080 -6.490 8.925 1.00 96.00 80 ARG A N 1
ATOM 613 C CA . ARG A 1 80 ? 4.377 -5.846 9.154 1.00 96.00 80 ARG A CA 1
ATOM 614 C C . ARG A 1 80 ? 4.848 -5.078 7.932 1.00 96.00 80 ARG A C 1
ATOM 616 O O . ARG A 1 80 ? 4.487 -5.403 6.803 1.00 96.00 80 ARG A O 1
ATOM 623 N N . VAL A 1 81 ? 5.712 -4.108 8.190 1.00 96.62 81 VAL A N 1
ATOM 624 C CA . VAL A 1 81 ? 6.588 -3.515 7.185 1.00 96.62 81 VAL A CA 1
ATOM 625 C C . VAL A 1 81 ? 7.974 -4.119 7.390 1.00 96.62 81 VAL A C 1
ATOM 627 O O . VAL A 1 81 ? 8.475 -4.117 8.511 1.00 96.62 81 VAL A O 1
ATOM 630 N N . GLU A 1 82 ? 8.557 -4.688 6.344 1.00 94.19 82 GLU A N 1
ATOM 631 C CA . GLU A 1 82 ? 9.804 -5.452 6.405 1.00 94.19 82 GLU A CA 1
ATOM 632 C C . GLU A 1 82 ? 10.798 -4.925 5.368 1.00 94.19 82 GLU A C 1
ATOM 634 O O . GLU A 1 82 ? 10.445 -4.754 4.199 1.00 94.19 82 GLU A O 1
ATOM 639 N N . SER A 1 83 ? 12.041 -4.672 5.787 1.00 93.06 83 SER A N 1
ATOM 640 C CA . SER A 1 83 ? 13.153 -4.459 4.864 1.00 93.06 83 SER A CA 1
ATOM 641 C C . SER A 1 83 ? 13.761 -5.807 4.473 1.00 93.06 83 SER A C 1
ATOM 643 O O . SER A 1 83 ? 13.952 -6.691 5.305 1.00 93.06 83 SER A O 1
ATOM 645 N N . ALA A 1 84 ? 14.071 -5.971 3.191 1.00 89.31 84 ALA A N 1
ATOM 646 C CA . ALA A 1 84 ? 14.735 -7.158 2.667 1.00 89.31 84 ALA A CA 1
ATOM 647 C C . ALA A 1 84 ? 15.876 -6.750 1.738 1.00 89.31 84 ALA A C 1
ATOM 649 O O . ALA A 1 84 ? 15.776 -5.758 1.011 1.00 89.31 84 ALA A O 1
ATOM 650 N N . SER A 1 85 ? 16.965 -7.519 1.727 1.00 87.81 85 SER A N 1
ATOM 651 C CA . SER A 1 85 ? 18.015 -7.325 0.727 1.00 87.81 85 SER A CA 1
ATOM 652 C C . SER A 1 85 ? 17.431 -7.510 -0.668 1.00 87.81 85 SER A C 1
ATOM 654 O O . SER A 1 85 ? 16.733 -8.485 -0.950 1.00 87.81 85 SER A O 1
ATOM 656 N N . ALA A 1 86 ? 17.712 -6.560 -1.549 1.00 83.19 86 ALA A N 1
ATOM 657 C CA . ALA A 1 86 ? 17.155 -6.579 -2.885 1.00 83.19 86 ALA A CA 1
ATOM 658 C C . ALA A 1 86 ? 17.696 -7.778 -3.687 1.00 83.19 86 ALA A C 1
ATOM 660 O O . ALA A 1 86 ? 18.896 -8.046 -3.688 1.00 83.19 86 ALA A O 1
ATOM 661 N N . ALA A 1 87 ? 16.829 -8.469 -4.432 1.00 75.06 87 ALA A N 1
ATOM 662 C CA . ALA A 1 87 ? 17.171 -9.752 -5.062 1.00 75.06 87 ALA A CA 1
ATOM 663 C C . ALA A 1 87 ? 18.309 -9.683 -6.107 1.00 75.06 87 ALA A C 1
ATOM 665 O O . ALA A 1 87 ? 18.894 -10.708 -6.455 1.00 75.06 87 ALA A O 1
ATOM 666 N N . ARG A 1 88 ? 18.621 -8.495 -6.651 1.00 74.81 88 ARG A N 1
ATOM 667 C CA . ARG A 1 88 ? 19.659 -8.302 -7.685 1.00 74.81 88 ARG A CA 1
ATOM 668 C C . ARG A 1 88 ? 20.501 -7.047 -7.470 1.00 74.81 88 ARG A C 1
ATOM 670 O O . ARG A 1 88 ? 20.127 -5.982 -7.957 1.00 74.81 88 ARG A O 1
ATOM 677 N N . GLY A 1 89 ? 21.650 -7.168 -6.816 1.00 73.94 89 GLY A N 1
ATOM 678 C CA . GLY A 1 89 ? 22.574 -6.055 -6.557 1.00 73.94 89 GLY A CA 1
ATOM 679 C C . GLY A 1 89 ? 22.491 -5.539 -5.121 1.00 73.94 89 GLY A C 1
ATOM 680 O O . GLY A 1 89 ? 21.767 -6.097 -4.304 1.00 73.94 89 GLY A O 1
ATOM 681 N N . SER A 1 90 ? 23.250 -4.490 -4.809 1.00 82.81 90 SER A N 1
ATOM 682 C CA . SER A 1 90 ? 23.271 -3.890 -3.471 1.00 82.81 90 SER A CA 1
ATOM 683 C C . SER A 1 90 ? 21.991 -3.104 -3.166 1.00 82.81 90 SER A C 1
ATOM 685 O O . SER A 1 90 ? 21.301 -2.628 -4.071 1.00 82.81 90 SER A O 1
ATOM 687 N N . GLY A 1 91 ? 21.688 -2.964 -1.876 1.00 92.06 91 GLY A N 1
ATOM 688 C CA . GLY A 1 91 ? 20.578 -2.164 -1.364 1.00 92.06 91 GLY A CA 1
ATOM 689 C C . GLY A 1 91 ? 19.408 -2.984 -0.826 1.00 92.06 91 GLY A C 1
ATOM 690 O O . GLY A 1 91 ? 19.403 -4.218 -0.85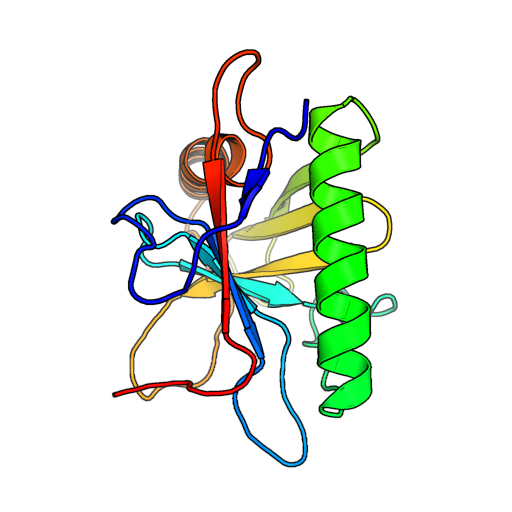6 1.00 92.06 91 GLY A O 1
ATOM 691 N N . PHE A 1 92 ? 18.406 -2.263 -0.338 1.00 93.56 92 PHE A N 1
ATOM 692 C CA . PHE A 1 92 ? 17.271 -2.812 0.393 1.00 93.56 92 PHE A CA 1
ATOM 693 C C . PHE A 1 92 ? 15.958 -2.440 -0.292 1.00 93.56 92 PHE A C 1
ATOM 695 O O . PHE A 1 92 ? 15.805 -1.340 -0.826 1.00 93.56 92 PHE A O 1
ATOM 702 N N . TRP A 1 93 ? 15.020 -3.377 -0.284 1.00 94.69 93 TRP A N 1
ATOM 703 C CA . TRP A 1 93 ? 13.625 -3.177 -0.653 1.00 94.69 93 TRP A CA 1
ATOM 704 C C . TRP A 1 93 ? 12.759 -3.177 0.593 1.00 94.69 93 TRP A C 1
ATOM 706 O O . TRP A 1 93 ? 13.142 -3.723 1.626 1.00 94.69 93 TRP A O 1
ATOM 716 N N . LEU A 1 94 ? 11.578 -2.583 0.471 1.00 95.94 94 LEU A N 1
ATOM 717 C CA . LEU A 1 94 ? 10.610 -2.518 1.550 1.00 95.94 94 LEU A CA 1
ATOM 718 C C . LEU A 1 94 ? 9.316 -3.202 1.125 1.00 95.94 94 LEU A C 1
ATOM 720 O O . LEU A 1 94 ? 8.674 -2.813 0.145 1.00 95.94 94 LEU A O 1
ATOM 724 N N . HIS A 1 95 ? 8.953 -4.226 1.885 1.00 96.06 95 HIS A N 1
ATOM 725 C CA . HIS A 1 95 ? 7.742 -5.003 1.718 1.00 96.06 95 HIS A CA 1
ATOM 726 C C . HIS A 1 95 ? 6.732 -4.654 2.801 1.00 96.06 95 HIS A C 1
ATOM 728 O O . HIS A 1 95 ? 7.077 -4.369 3.947 1.00 96.06 95 HIS A O 1
ATOM 734 N N . VAL A 1 96 ? 5.458 -4.716 2.438 1.00 97.62 96 VAL A N 1
ATOM 735 C CA . VAL A 1 96 ? 4.343 -4.637 3.377 1.00 97.62 96 VAL A CA 1
ATOM 736 C C . VAL A 1 96 ? 3.583 -5.943 3.307 1.00 97.62 96 VAL A C 1
ATOM 738 O O . VAL A 1 96 ? 3.182 -6.370 2.226 1.00 97.62 96 VAL A O 1
ATOM 741 N N . HIS A 1 97 ? 3.342 -6.537 4.466 1.00 97.19 97 HIS A N 1
ATOM 742 C CA . HIS A 1 97 ? 2.526 -7.730 4.611 1.00 97.19 97 HIS A CA 1
ATOM 743 C C . HIS A 1 97 ? 1.304 -7.416 5.469 1.00 97.19 97 HIS A C 1
ATOM 745 O O . HIS A 1 97 ? 1.451 -6.942 6.595 1.00 97.19 97 HIS A O 1
ATOM 751 N N . ALA A 1 98 ? 0.111 -7.707 4.957 1.00 96.25 98 ALA A N 1
ATOM 752 C CA . ALA A 1 98 ? -1.148 -7.590 5.688 1.00 96.25 98 ALA A CA 1
ATOM 753 C C . ALA A 1 98 ? -2.043 -8.781 5.330 1.00 96.25 98 ALA A C 1
ATOM 755 O O . ALA A 1 98 ? -2.496 -8.910 4.190 1.00 96.25 98 ALA A O 1
ATOM 756 N N . GLY A 1 99 ? -2.268 -9.689 6.284 1.00 94.12 99 GLY A N 1
ATOM 757 C CA . GLY A 1 99 ? -2.943 -10.957 6.006 1.00 94.12 99 GLY A CA 1
ATOM 758 C C . GLY A 1 99 ? -2.220 -11.763 4.918 1.00 94.12 99 GLY A C 1
ATOM 759 O O . GLY A 1 99 ? -1.051 -12.108 5.070 1.00 94.12 99 GLY A O 1
ATOM 760 N N . LEU A 1 100 ? -2.917 -12.055 3.816 1.00 93.62 100 LEU A N 1
ATOM 761 C CA . LEU A 1 100 ? -2.380 -12.799 2.664 1.00 93.62 100 LEU A CA 1
ATOM 762 C C . LEU A 1 100 ? -1.697 -11.905 1.618 1.00 93.62 100 LEU A C 1
ATOM 764 O O . LEU A 1 100 ? -1.179 -12.407 0.619 1.00 93.62 100 LEU A O 1
ATOM 768 N N . PHE A 1 101 ? -1.729 -10.588 1.807 1.00 96.88 101 PHE A N 1
ATOM 769 C CA . PHE A 1 101 ? -1.227 -9.640 0.826 1.00 96.88 101 PHE A CA 1
ATOM 770 C C . PHE A 1 101 ? 0.221 -9.277 1.109 1.00 96.88 101 PHE A C 1
ATOM 772 O O . PHE A 1 101 ? 0.581 -8.949 2.239 1.00 96.88 101 PHE A O 1
ATOM 779 N N . SER A 1 102 ? 1.019 -9.280 0.045 1.00 96.94 102 SER A N 1
ATOM 780 C CA . SER A 1 102 ? 2.380 -8.757 0.024 1.00 96.94 102 SER A CA 1
ATOM 781 C C . SER A 1 102 ? 2.436 -7.628 -0.994 1.00 96.94 102 SER A C 1
ATOM 783 O O . SER A 1 102 ? 2.027 -7.809 -2.141 1.00 96.94 102 SER A O 1
ATOM 785 N N . LEU A 1 103 ? 2.932 -6.467 -0.587 1.00 97.69 103 LEU A N 1
ATOM 786 C CA . LEU A 1 103 ? 3.120 -5.312 -1.455 1.00 97.69 103 LEU A CA 1
ATOM 787 C C . LEU A 1 103 ? 4.578 -4.874 -1.439 1.00 97.69 103 LEU A C 1
ATOM 789 O O . LEU A 1 103 ? 5.256 -5.022 -0.425 1.00 97.69 103 LEU A O 1
ATOM 793 N N . LEU A 1 104 ? 5.032 -4.310 -2.554 1.00 97.06 104 LEU A N 1
ATOM 794 C CA . LEU A 1 104 ? 6.369 -3.744 -2.695 1.00 97.06 104 LEU A CA 1
ATOM 795 C C . LEU A 1 104 ? 6.290 -2.225 -2.789 1.00 97.06 104 LEU A C 1
ATOM 797 O O . LEU A 1 104 ? 5.496 -1.691 -3.571 1.00 97.06 104 LEU A O 1
ATOM 801 N N . LEU A 1 105 ? 7.128 -1.534 -2.021 1.00 97.50 105 LEU A N 1
ATOM 802 C CA . LEU A 1 105 ? 7.269 -0.088 -2.120 1.00 97.50 105 LEU A CA 1
ATOM 803 C C . LEU A 1 105 ? 7.936 0.287 -3.444 1.00 97.50 105 LEU A C 1
ATOM 805 O O . LEU A 1 105 ? 9.022 -0.188 -3.772 1.00 97.50 105 LEU A O 1
ATOM 809 N N . CYS A 1 106 ? 7.284 1.160 -4.199 1.00 96.75 106 CYS A N 1
ATOM 810 C CA . CYS A 1 106 ? 7.732 1.622 -5.502 1.00 96.75 106 CYS A CA 1
ATOM 811 C C . CYS A 1 106 ? 7.798 3.148 -5.525 1.00 96.75 106 CYS A C 1
ATOM 813 O O . CYS A 1 106 ? 6.949 3.839 -4.948 1.00 96.75 106 CYS A O 1
ATOM 815 N N . ARG A 1 107 ? 8.778 3.697 -6.246 1.00 95.00 107 ARG A N 1
ATOM 816 C CA . ARG A 1 107 ? 8.865 5.147 -6.425 1.00 95.00 107 ARG A CA 1
ATOM 817 C C . ARG A 1 107 ? 7.721 5.645 -7.289 1.00 95.00 107 ARG A C 1
ATOM 819 O O . ARG A 1 107 ? 7.475 5.122 -8.375 1.00 95.00 107 ARG A O 1
ATOM 826 N N . ARG A 1 108 ? 7.058 6.720 -6.860 1.00 93.69 108 ARG A N 1
ATOM 827 C CA . ARG A 1 108 ? 6.068 7.393 -7.699 1.00 93.69 108 ARG A CA 1
ATOM 828 C C . ARG A 1 108 ? 6.774 8.374 -8.629 1.00 93.69 108 ARG A C 1
ATOM 830 O O . ARG A 1 108 ? 7.092 9.496 -8.244 1.00 93.69 108 ARG A O 1
ATOM 837 N N . THR A 1 109 ? 7.011 7.962 -9.871 1.00 91.31 109 THR A N 1
ATOM 838 C CA . THR A 1 109 ? 7.507 8.848 -10.936 1.00 91.31 109 THR A CA 1
ATOM 839 C C . THR A 1 109 ? 6.467 8.953 -12.053 1.00 91.31 109 THR A C 1
ATOM 841 O O . THR A 1 109 ? 6.213 7.962 -12.737 1.00 91.31 109 THR A O 1
ATOM 844 N N . PRO A 1 110 ? 5.838 10.128 -12.252 1.00 85.38 110 PRO A N 1
ATOM 845 C CA . PRO A 1 110 ? 4.833 10.312 -13.294 1.00 85.38 110 PRO A CA 1
ATOM 846 C C . PRO A 1 110 ? 5.338 9.892 -14.679 1.00 85.38 110 PRO A C 1
ATOM 848 O O . PRO A 1 110 ? 6.459 10.217 -15.067 1.00 85.38 110 PRO A O 1
ATOM 851 N N . GLY A 1 111 ? 4.499 9.164 -15.418 1.00 86.06 111 GLY A N 1
ATOM 852 C CA . GLY A 1 111 ? 4.803 8.708 -16.776 1.00 86.06 111 GLY A CA 1
ATOM 853 C C . GLY A 1 111 ? 5.819 7.565 -16.873 1.00 86.06 111 GLY A C 1
ATOM 854 O O . GLY A 1 111 ? 6.119 7.140 -17.986 1.00 86.06 111 GLY A O 1
ATOM 855 N N . ARG A 1 112 ? 6.336 7.048 -15.750 1.00 89.12 112 ARG A N 1
ATOM 856 C CA . ARG A 1 112 ? 7.220 5.876 -15.737 1.00 89.12 112 ARG A CA 1
ATOM 857 C C . ARG A 1 112 ? 6.504 4.637 -15.191 1.00 89.12 112 ARG A C 1
ATOM 859 O O . ARG A 1 112 ? 5.640 4.780 -14.324 1.00 89.12 112 ARG A O 1
ATOM 866 N N . PRO A 1 113 ? 6.851 3.432 -15.682 1.00 88.62 113 PRO A N 1
ATOM 867 C CA . PRO A 1 113 ? 6.444 2.186 -15.044 1.00 88.62 113 PRO A CA 1
ATOM 868 C C . PRO A 1 113 ? 6.869 2.149 -13.574 1.00 88.62 113 PRO A C 1
ATOM 870 O O . PRO A 1 113 ? 7.856 2.780 -13.192 1.00 88.62 113 PRO A O 1
ATOM 873 N N . TYR A 1 114 ? 6.132 1.399 -12.755 1.00 92.00 114 TYR A N 1
ATOM 874 C CA . TYR A 1 114 ? 6.532 1.178 -11.372 1.00 92.00 114 TYR A CA 1
ATOM 875 C C . TYR A 1 114 ? 7.828 0.377 -11.313 1.00 92.00 114 TYR A C 1
ATOM 877 O O . TYR A 1 114 ? 7.943 -0.695 -11.906 1.00 92.00 114 TYR A O 1
ATOM 885 N N . GLU A 1 115 ? 8.772 0.903 -10.547 1.00 90.94 115 GLU A N 1
ATOM 886 C CA . GLU A 1 115 ? 10.031 0.257 -10.212 1.00 90.94 115 GLU A CA 1
ATOM 887 C C . GLU A 1 115 ? 10.148 0.219 -8.688 1.00 90.94 115 GLU A C 1
ATOM 889 O O . GLU A 1 115 ? 9.772 1.177 -8.001 1.00 90.94 115 GLU A O 1
ATOM 894 N N . ALA A 1 116 ? 10.644 -0.905 -8.168 1.00 92.56 116 ALA A N 1
ATOM 895 C CA . ALA A 1 116 ? 10.882 -1.085 -6.743 1.00 92.56 116 ALA A CA 1
ATOM 896 C C . ALA A 1 116 ? 11.813 0.019 -6.227 1.00 92.56 116 ALA A C 1
ATOM 898 O O . ALA A 1 116 ? 12.899 0.216 -6.780 1.00 92.56 116 ALA A O 1
ATOM 899 N N . GLU A 1 117 ? 11.407 0.720 -5.167 1.00 94.56 117 GLU A N 1
ATOM 900 C CA . GLU A 1 117 ? 12.293 1.690 -4.529 1.00 94.56 117 GLU A CA 1
ATOM 901 C C . GLU A 1 117 ? 13.441 0.931 -3.865 1.00 94.56 117 GLU A C 1
ATOM 903 O O . GLU A 1 117 ? 13.230 0.004 -3.078 1.00 94.56 117 GLU A O 1
ATOM 908 N N . ARG A 1 118 ? 14.667 1.317 -4.214 1.00 93.50 118 ARG A N 1
ATOM 909 C CA . ARG A 1 118 ? 15.884 0.715 -3.683 1.00 93.50 118 ARG A CA 1
ATOM 910 C C . ARG A 1 118 ? 16.582 1.705 -2.767 1.00 93.50 118 ARG A C 1
ATOM 912 O O . ARG A 1 118 ? 17.121 2.710 -3.222 1.00 93.50 118 ARG A O 1
ATOM 919 N N . PHE A 1 119 ? 16.628 1.357 -1.491 1.00 95.06 119 PHE A N 1
ATOM 920 C CA . PHE A 1 119 ? 17.364 2.095 -0.477 1.00 95.06 119 PHE A CA 1
ATOM 921 C C . PHE A 1 119 ? 18.834 1.677 -0.481 1.00 95.06 119 PHE A C 1
ATOM 923 O O . PHE A 1 119 ? 19.157 0.513 -0.737 1.00 95.06 119 PHE A O 1
ATOM 930 N N . ALA A 1 120 ? 19.726 2.631 -0.216 1.00 93.31 120 ALA A N 1
ATOM 931 C CA . ALA A 1 120 ? 21.166 2.385 -0.197 1.00 93.31 120 ALA A CA 1
ATOM 932 C C . ALA A 1 120 ? 21.577 1.468 0.967 1.00 93.31 120 ALA A C 1
ATOM 934 O O . ALA A 1 120 ? 22.427 0.594 0.795 1.00 93.31 120 ALA A O 1
ATOM 935 N N . ASP A 1 121 ? 20.929 1.639 2.118 1.00 93.06 121 ASP A N 1
ATOM 936 C CA . ASP A 1 121 ? 21.198 0.929 3.362 1.00 93.06 121 ASP A CA 1
ATOM 937 C C . ASP A 1 121 ? 19.899 0.624 4.133 1.00 93.06 121 ASP A C 1
ATOM 939 O O . ASP A 1 121 ? 18.804 1.068 3.766 1.00 93.06 121 ASP A O 1
ATOM 943 N N . ASP A 1 122 ? 20.026 -0.197 5.178 1.00 91.19 122 ASP A N 1
ATOM 944 C CA . ASP A 1 122 ? 18.899 -0.623 6.010 1.00 91.19 122 ASP A CA 1
ATOM 945 C C . ASP A 1 122 ? 18.341 0.533 6.855 1.00 91.19 122 ASP A C 1
ATOM 947 O O . ASP A 1 122 ? 17.143 0.571 7.117 1.00 91.19 122 ASP A O 1
ATOM 951 N N . ASP A 1 123 ? 19.163 1.517 7.236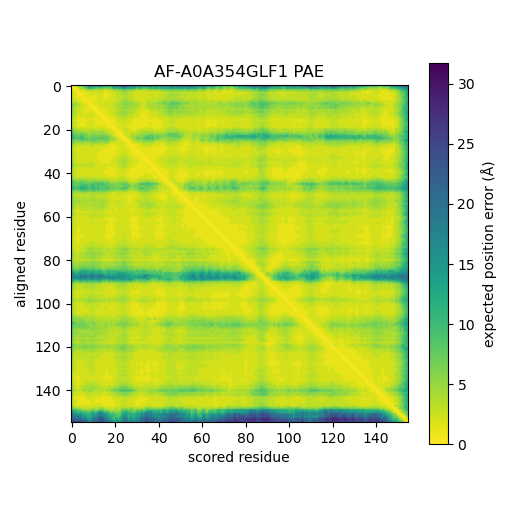 1.00 94.38 123 ASP A N 1
ATOM 952 C CA . ASP A 1 123 ? 18.706 2.684 8.000 1.00 94.38 123 ASP A CA 1
ATOM 953 C C . ASP A 1 123 ? 17.721 3.534 7.192 1.00 94.38 123 ASP A C 1
ATOM 955 O O . ASP A 1 123 ? 16.648 3.884 7.691 1.00 94.38 123 ASP A O 1
ATOM 959 N N . ALA A 1 124 ? 18.028 3.797 5.922 1.00 95.12 124 ALA A N 1
ATOM 960 C CA . ALA A 1 124 ? 17.133 4.495 5.009 1.00 95.12 124 ALA A CA 1
ATOM 961 C C . ALA A 1 124 ? 15.833 3.710 4.768 1.00 95.12 124 ALA A C 1
ATOM 963 O O . ALA A 1 124 ? 14.749 4.300 4.754 1.00 95.12 124 ALA A O 1
ATOM 964 N N . ALA A 1 125 ? 15.918 2.381 4.635 1.00 95.25 125 ALA A N 1
ATOM 965 C CA . ALA A 1 125 ? 14.735 1.530 4.512 1.00 95.25 125 ALA A CA 1
ATOM 966 C C . ALA A 1 125 ? 13.874 1.561 5.789 1.00 95.25 125 ALA A C 1
ATOM 968 O O . ALA A 1 125 ? 12.652 1.687 5.708 1.00 95.25 125 ALA A O 1
ATOM 969 N N . ARG A 1 126 ? 14.490 1.514 6.977 1.00 94.75 126 ARG A N 1
ATOM 970 C CA . ARG A 1 126 ? 13.790 1.613 8.268 1.00 94.75 126 ARG A CA 1
ATOM 971 C C . ARG A 1 126 ? 13.131 2.973 8.475 1.00 94.75 126 ARG A C 1
ATOM 973 O O . ARG A 1 126 ? 12.011 3.019 8.980 1.00 94.75 126 ARG A O 1
ATOM 980 N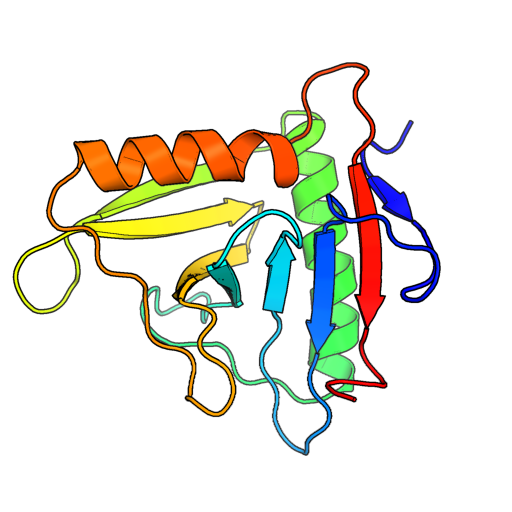 N . ALA A 1 127 ? 13.772 4.062 8.056 1.00 96.19 127 ALA A N 1
ATOM 981 C CA . ALA A 1 127 ? 13.172 5.394 8.095 1.00 96.19 127 ALA A CA 1
ATOM 982 C C . ALA A 1 127 ? 11.911 5.462 7.215 1.00 96.19 127 ALA A C 1
ATOM 984 O O . ALA A 1 127 ? 10.848 5.862 7.687 1.00 96.19 127 ALA A O 1
ATOM 985 N N . ALA A 1 128 ? 11.984 4.956 5.980 1.00 97.00 128 ALA A N 1
ATOM 986 C CA . ALA A 1 128 ? 10.817 4.867 5.103 1.00 97.00 128 ALA A CA 1
ATOM 987 C C . ALA A 1 128 ? 9.709 3.963 5.680 1.00 97.00 128 ALA A C 1
ATOM 989 O O . ALA A 1 128 ? 8.523 4.275 5.560 1.00 97.00 128 ALA A O 1
ATOM 990 N N . ALA A 1 129 ? 10.076 2.863 6.348 1.00 97.06 129 ALA A N 1
ATOM 991 C CA . ALA A 1 129 ? 9.124 2.003 7.050 1.00 97.06 129 ALA A CA 1
ATOM 992 C C . ALA A 1 129 ? 8.418 2.740 8.195 1.00 97.06 129 ALA A C 1
ATOM 994 O O . ALA A 1 129 ? 7.207 2.571 8.373 1.00 97.06 129 ALA A O 1
ATOM 995 N N . ALA A 1 130 ? 9.148 3.565 8.949 1.00 96.56 130 ALA A N 1
ATOM 996 C CA . ALA A 1 130 ? 8.603 4.374 10.032 1.00 96.56 130 ALA A CA 1
ATOM 997 C C . ALA A 1 130 ? 7.614 5.434 9.520 1.00 96.56 130 ALA A C 1
ATOM 999 O O . ALA A 1 130 ? 6.566 5.614 10.137 1.00 96.56 130 ALA A O 1
ATOM 1000 N N . ASP A 1 131 ? 7.888 6.056 8.370 1.00 96.62 131 ASP A N 1
ATOM 1001 C CA . ASP A 1 131 ? 6.971 7.010 7.728 1.00 96.62 131 ASP A CA 1
ATOM 1002 C C . ASP A 1 131 ? 5.705 6.329 7.181 1.00 96.62 131 ASP A C 1
ATOM 1004 O O . ASP A 1 131 ? 4.603 6.880 7.235 1.00 96.62 131 ASP A O 1
ATOM 1008 N N . LEU A 1 132 ? 5.847 5.112 6.650 1.00 97.12 132 LEU A N 1
ATOM 1009 C CA . LEU A 1 132 ? 4.760 4.378 6.007 1.00 97.12 132 LEU A CA 1
ATOM 1010 C C . LEU A 1 132 ? 3.808 3.704 7.005 1.00 97.12 132 LEU A C 1
ATOM 1012 O O . LEU A 1 132 ? 2.590 3.708 6.810 1.00 97.12 132 LEU A O 1
ATOM 1016 N N . THR A 1 133 ? 4.356 3.108 8.066 1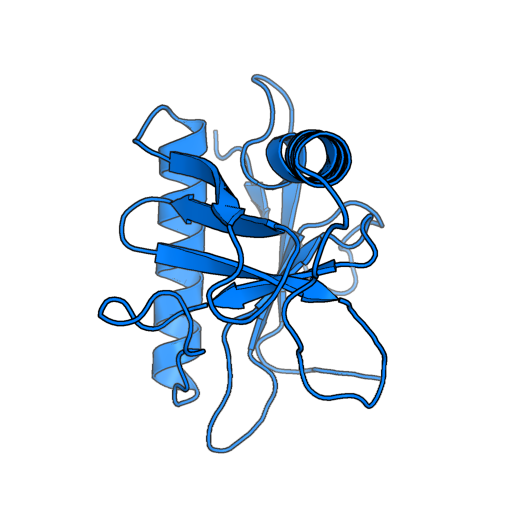.00 96.69 133 THR A N 1
ATOM 1017 C CA . THR A 1 133 ? 3.601 2.324 9.057 1.00 96.69 133 THR A CA 1
ATOM 1018 C C . THR A 1 133 ? 2.370 3.048 9.617 1.00 96.69 133 THR A C 1
ATOM 1020 O O . THR A 1 133 ? 1.299 2.444 9.578 1.00 96.69 133 THR A O 1
ATOM 1023 N N . PRO A 1 134 ? 2.432 4.311 10.089 1.00 95.81 134 PRO A N 1
ATOM 1024 C CA . PRO A 1 134 ? 1.268 4.977 10.679 1.00 95.81 134 PRO A CA 1
ATOM 1025 C C . PRO A 1 134 ? 0.136 5.250 9.677 1.00 95.81 134 PRO A C 1
ATOM 1027 O O . PRO A 1 134 ? -0.992 5.484 10.096 1.00 95.81 134 PRO A O 1
ATOM 1030 N N . ILE A 1 135 ? 0.403 5.200 8.368 1.00 96.81 135 ILE A N 1
ATOM 1031 C CA . ILE A 1 135 ? -0.622 5.353 7.324 1.00 96.81 135 ILE A CA 1
ATOM 1032 C C . ILE A 1 135 ? -1.348 4.023 7.090 1.00 96.81 135 ILE A C 1
ATOM 1034 O O . ILE A 1 135 ? -2.559 3.992 6.884 1.00 96.81 135 ILE A O 1
ATOM 1038 N N . LEU A 1 136 ? -0.609 2.911 7.109 1.00 96.88 136 LEU A N 1
ATOM 1039 C CA . LEU A 1 136 ? -1.151 1.570 6.859 1.00 96.88 136 LEU A CA 1
ATOM 1040 C C . LEU A 1 136 ? -1.750 0.921 8.105 1.00 96.88 136 LEU A C 1
ATOM 1042 O O . LEU A 1 136 ? -2.642 0.087 7.993 1.00 96.88 136 LEU A O 1
ATOM 1046 N N . ARG A 1 137 ? -1.243 1.303 9.275 1.00 96.00 137 ARG A N 1
ATOM 1047 C CA . ARG A 1 137 ? -1.694 0.856 10.585 1.00 96.00 137 ARG A CA 1
ATOM 1048 C C . ARG A 1 137 ? -1.782 2.072 11.514 1.00 96.00 137 ARG A C 1
ATOM 1050 O O . ARG A 1 137 ? -0.847 2.320 12.283 1.00 96.00 137 ARG A O 1
ATOM 1057 N N . PRO A 1 138 ? -2.877 2.848 11.438 1.00 95.00 138 PRO A N 1
ATOM 1058 C CA . PRO A 1 138 ? -3.030 4.052 12.245 1.00 95.00 138 PRO A CA 1
ATOM 1059 C C . PRO A 1 138 ? -2.920 3.753 13.745 1.00 95.00 138 PRO A C 1
ATOM 1061 O O . PRO A 1 138 ? -3.405 2.707 14.190 1.00 95.00 138 PRO A O 1
ATOM 1064 N N . PRO A 1 139 ? -2.287 4.639 14.538 1.00 92.31 139 PRO A N 1
ATOM 1065 C CA . PRO A 1 139 ? -2.190 4.447 15.978 1.00 92.31 139 PRO A CA 1
ATOM 1066 C C . PRO A 1 139 ? -3.584 4.479 16.632 1.00 92.31 139 PRO A C 1
ATOM 1068 O O . PRO A 1 139 ? -4.510 5.084 16.084 1.00 92.31 139 PRO A O 1
ATOM 1071 N N . PRO A 1 140 ? -3.756 3.867 17.818 1.00 89.81 140 PRO A N 1
ATOM 1072 C CA . PRO A 1 140 ? -5.039 3.859 18.515 1.00 89.81 140 PRO A CA 1
ATOM 1073 C C . PRO A 1 140 ? -5.616 5.269 18.689 1.00 89.81 140 PRO A C 1
ATOM 1075 O O . PRO A 1 140 ? -4.932 6.179 19.152 1.00 89.81 140 PRO A O 1
ATOM 1078 N N . GLY A 1 141 ? -6.884 5.448 18.313 1.00 89.38 141 GLY A N 1
ATOM 1079 C CA . GLY A 1 141 ? -7.582 6.737 18.384 1.00 89.38 141 GLY A CA 1
ATOM 1080 C C . GLY A 1 141 ? -7.337 7.675 17.196 1.00 89.38 141 GLY A C 1
ATOM 1081 O O . GLY A 1 141 ? -8.056 8.665 17.069 1.00 89.38 141 GLY A O 1
ATOM 1082 N N . ALA A 1 142 ? -6.391 7.368 16.303 1.00 92.44 142 ALA A N 1
ATOM 1083 C CA . ALA A 1 142 ? -6.263 8.065 15.029 1.00 92.44 142 ALA A CA 1
ATOM 1084 C C . ALA A 1 142 ? -7.229 7.492 13.985 1.00 92.44 142 ALA A C 1
ATOM 1086 O O . ALA A 1 142 ? -7.625 6.326 14.036 1.00 92.44 142 ALA A O 1
ATOM 1087 N N . GLN A 1 143 ? -7.584 8.327 13.010 1.00 93.81 143 GLN A N 1
ATOM 1088 C CA . GLN A 1 143 ? -8.410 7.934 11.879 1.00 93.81 143 GLN A CA 1
ATOM 1089 C C . GLN A 1 143 ? -7.701 8.299 10.576 1.00 93.81 143 GLN A C 1
ATOM 1091 O O . GLN A 1 143 ? -7.330 9.452 10.366 1.00 93.81 143 GLN A O 1
ATOM 1096 N N . GLN A 1 144 ? -7.527 7.314 9.699 1.00 97.25 144 GLN A N 1
ATOM 1097 C CA . GLN A 1 144 ? -6.904 7.481 8.392 1.00 97.25 144 GLN A CA 1
ATOM 1098 C C . GLN A 1 144 ? -7.985 7.570 7.321 1.00 97.25 144 GLN A C 1
ATOM 1100 O O . GLN A 1 144 ? -8.842 6.698 7.200 1.00 97.25 144 GLN A O 1
ATOM 1105 N N . GLU A 1 145 ? -7.960 8.622 6.512 1.00 97.94 145 GLU A N 1
ATOM 1106 C CA . GLU A 1 145 ? -8.845 8.702 5.353 1.00 97.94 145 GLU A CA 1
ATOM 1107 C C . GLU A 1 145 ? -8.444 7.669 4.306 1.00 97.94 145 GLU A C 1
ATOM 1109 O O . GLU A 1 145 ? -7.260 7.519 3.994 1.00 97.94 145 GLU A O 1
ATOM 1114 N N . LEU A 1 146 ? -9.440 6.994 3.742 1.00 97.44 146 LEU A N 1
ATOM 1115 C CA . LEU A 1 146 ? -9.284 5.996 2.699 1.00 97.44 146 LEU A CA 1
ATOM 1116 C C . LEU A 1 146 ? -10.256 6.289 1.556 1.00 97.44 146 LEU A C 1
ATOM 1118 O O . LEU A 1 146 ? -11.438 6.520 1.793 1.00 97.44 146 LEU A O 1
ATOM 1122 N N . TYR A 1 147 ? -9.787 6.245 0.313 1.00 96.12 147 TYR A N 1
ATOM 1123 C CA . TYR A 1 147 ? -10.657 6.370 -0.858 1.00 96.12 147 TYR A CA 1
ATOM 1124 C C . TYR A 1 147 ? -10.326 5.309 -1.899 1.00 96.12 147 TYR A C 1
ATOM 1126 O O . TYR A 1 147 ? -9.171 4.922 -2.071 1.00 96.12 147 TYR A O 1
ATOM 1134 N N . PHE A 1 148 ? -11.343 4.879 -2.639 1.00 93.94 148 PHE A N 1
ATOM 1135 C CA . PHE A 1 148 ? -11.164 4.009 -3.793 1.00 93.94 148 PHE A CA 1
ATOM 1136 C C . PHE A 1 148 ? -11.136 4.845 -5.064 1.00 93.94 148 PHE A C 1
ATOM 1138 O O . PHE A 1 148 ? -11.964 5.733 -5.266 1.00 93.94 148 PHE A O 1
ATOM 1145 N N . ASN A 1 149 ? -10.203 4.538 -5.956 1.00 88.31 149 ASN A N 1
ATOM 1146 C CA . ASN A 1 149 ? -10.206 5.082 -7.302 1.00 88.31 149 ASN A CA 1
ATOM 1147 C C . ASN A 1 149 ? -9.935 3.970 -8.313 1.00 88.31 149 ASN A C 1
ATOM 1149 O O . ASN A 1 149 ? -8.813 3.739 -8.761 1.00 88.31 149 ASN A O 1
ATOM 1153 N N . THR A 1 150 ? -11.014 3.275 -8.652 1.00 72.12 150 THR A N 1
ATOM 1154 C CA . THR A 1 150 ? -11.050 2.152 -9.598 1.00 72.12 150 THR A CA 1
ATOM 1155 C C . THR A 1 150 ? -11.626 2.563 -10.960 1.00 72.12 150 THR A C 1
ATOM 1157 O O . THR A 1 150 ? -11.943 1.716 -11.797 1.00 72.12 150 THR A O 1
ATOM 1160 N N . ARG A 1 151 ? -11.843 3.873 -11.179 1.00 63.78 151 ARG A N 1
ATOM 1161 C CA . ARG A 1 151 ? -12.531 4.415 -12.367 1.00 63.78 151 ARG A CA 1
ATOM 1162 C C . ARG A 1 151 ? -11.806 5.576 -13.054 1.00 63.78 151 ARG A C 1
ATOM 1164 O O . ARG A 1 151 ? -11.958 5.718 -14.263 1.00 63.78 151 ARG A O 1
ATOM 1171 N N . HIS A 1 152 ? -11.034 6.393 -12.332 1.00 58.56 152 HIS A N 1
ATOM 1172 C CA . HIS A 1 152 ? -10.456 7.638 -12.853 1.00 58.56 152 HIS A CA 1
ATOM 1173 C C . HIS A 1 152 ? -8.982 7.785 -12.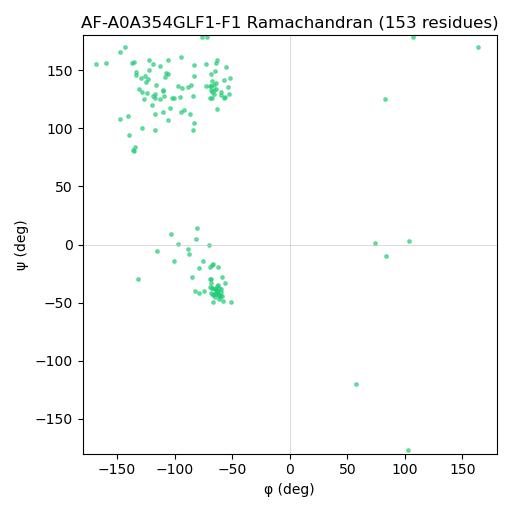459 1.00 58.56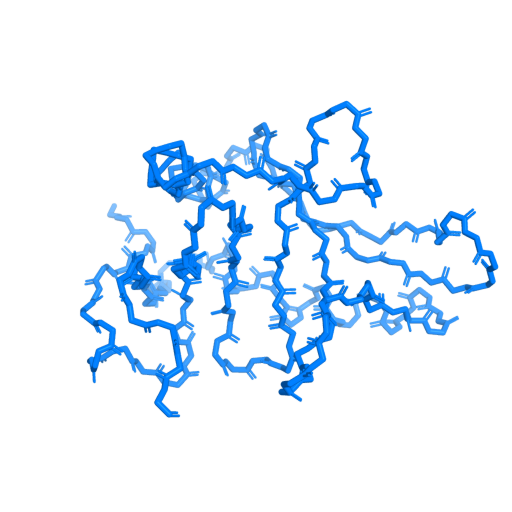 152 HIS A C 1
ATOM 1175 O O . HIS A 1 152 ? -8.646 8.495 -11.515 1.00 58.56 152 HIS A O 1
ATOM 1181 N N . PHE A 1 153 ? -8.077 7.124 -13.176 1.00 49.56 153 PHE A N 1
ATOM 1182 C CA . PHE A 1 153 ? -6.642 7.258 -12.922 1.00 49.56 153 PHE A CA 1
ATOM 1183 C C . PHE A 1 153 ? -6.049 8.375 -13.792 1.00 49.56 153 PHE A C 1
ATOM 1185 O O . PHE A 1 153 ? -6.047 8.254 -15.012 1.00 49.56 153 PHE A O 1
ATOM 1192 N N . GLY A 1 154 ? -5.550 9.443 -13.161 1.00 47.28 154 GLY A N 1
ATOM 1193 C CA . GLY A 1 154 ? -4.956 10.599 -13.842 1.00 47.28 154 GLY A CA 1
ATOM 1194 C C . GLY A 1 154 ? -5.987 11.620 -14.343 1.00 47.28 154 GLY A C 1
ATOM 1195 O O . GLY A 1 154 ? -6.913 11.289 -15.079 1.00 47.28 154 GLY A O 1
ATOM 1196 N N . ARG A 1 155 ? -5.815 12.874 -13.932 1.00 36.00 155 ARG A N 1
ATOM 1197 C CA . ARG A 1 155 ? -6.148 14.041 -14.751 1.00 36.00 155 ARG A CA 1
ATOM 1198 C C . ARG A 1 155 ? -4.840 14.748 -15.048 1.00 36.00 155 ARG A C 1
ATOM 1200 O O . ARG A 1 155 ? -3.994 14.753 -14.124 1.00 36.00 155 ARG A O 1
#

pLDDT: mean 91.56, std 9.34, range [36.0, 98.0]

Mean predicted aligned error: 4.08 Å

Foldseek 3Di:
DFLEDEDAPVPADQQAWEFEWDDDQKTWTWIDGSVDQKIWTWADLVDLQHGDIDGLVRSVVVSVVLSVLLRVVLVPPDKAWDWDADPDDGFIWIWTDGPSIIITIFGNDPPDDTDGDGHRDVVRSVVVRVVVCCQSRPDPPHHHYYYYHSDDDDD

Sequence (155 aa):
MSVFRRVEGREAGPAALGVLAPPGRRTYLILRPRSLPWDLVLLRPADASVFREMDRDEAIATAEELVRALEAWSDGAPGRVESASAARGSGFWLHVHAGLFSLLLCRRTPGRPYEAERFADDDAARAAAADLTPILRPPPGAQQELYFNTRHFGR

Nearest PDB structures (foldseek):
  9euy-assembly1_B  TM=3.388E-01  e=1.479E+00  Pseudomonas aeruginosa
  6hjm-assembly9_P  TM=2.588E-01  e=1.667E+00  Myxococcus xanthus
  8owu-assembly1_D  TM=2.372E-01  e=5.683E-01  Bacillus cereus BAG3X2-1
  7yh1-assembly2_C  TM=3.000E-01  e=6.215E+00  Promethearchaeum syntrophicum
  3qcj-assembly1_A  TM=1.720E-01  e=3.219E+00  Homo sapiens

Secondary structure (DSSP, 8-state):
--SEEE--TTT--TT-EEEE--SSSSEE-EEEETTSSEEEEEEETTEEEEE-EE-HHHHHHHHHHHHHHHHHHHTT-SEEEEEEE-SSSSSEEEEEEETTEEEEEEE--TTS---B--BSSHHHHHHHHHHHHHHHSPPTT--EEEEEESS----

Radius of gyration: 14.72 Å; Cα contacts (8 Å, |Δi|>4): 317; chains: 1; bounding box: 38×32×38 Å